Protein AF-X1F951-F1 (afdb_monomer_lite)

Radius of gyration: 22.65 Å; chains: 1; bounding box: 65×33×50 Å

Secondary structure (DSSP, 8-state):
---PPPPPP---HHHHHHHHHHHHHHHHHHHHHHHHHHHHHHHHHTT--HHHH-S-TTSHHHHHHHHHHHTT---HHHHHHT--TT--S-HHHHHT-

pLDDT: mean 79.54, std 11.77, range [48.03, 97.25]

Sequence (97 aa):
ALGLLTSSFLPDETTEILRTYCRQRSNWIDLSANASRKMQKYLKFLNFRLDVVVKDICGLTGLKIIEDICKGNLDPESLAEHRHYNCKKPKEEIAKA

Organism: NCBI:txid412755

Structure (mmCIF, N/CA/C/O backbone):
data_AF-X1F951-F1
#
_entry.id   AF-X1F951-F1
#
loop_
_atom_site.group_PDB
_atom_site.id
_atom_site.type_symbol
_atom_site.label_atom_id
_atom_site.label_alt_id
_atom_site.label_comp_id
_atom_site.label_asym_id
_atom_site.label_entity_id
_atom_site.label_seq_id
_atom_site.pdbx_PDB_ins_code
_atom_site.Cartn_x
_atom_site.Cartn_y
_atom_site.Cartn_z
_atom_site.occupancy
_atom_site.B_iso_or_equiv
_atom_site.auth_seq_id
_atom_site.auth_comp_id
_atom_site.auth_asym_id
_atom_site.auth_atom_id
_atom_site.pdbx_PDB_model_num
ATOM 1 N N . ALA A 1 1 ? 45.151 16.603 -26.244 1.00 48.03 1 ALA A N 1
ATOM 2 C CA . ALA A 1 1 ? 44.118 15.551 -26.274 1.00 48.03 1 ALA A CA 1
ATOM 3 C C . ALA A 1 1 ? 42.820 16.196 -26.743 1.00 48.03 1 ALA A C 1
ATOM 5 O O . ALA A 1 1 ? 42.332 17.094 -26.070 1.00 48.03 1 ALA A O 1
ATOM 6 N N . LEU A 1 2 ? 42.353 15.854 -27.946 1.00 51.53 2 LEU A N 1
ATOM 7 C CA . LEU A 1 2 ? 41.109 16.378 -28.520 1.00 51.53 2 LEU A CA 1
ATOM 8 C C . LEU A 1 2 ? 39.946 15.869 -27.663 1.00 51.53 2 LEU A C 1
ATOM 10 O O . LEU A 1 2 ? 39.808 14.658 -27.518 1.00 51.53 2 LEU A O 1
ATOM 14 N N . GLY A 1 3 ? 39.175 16.780 -27.061 1.00 60.31 3 GLY A N 1
ATOM 15 C CA . GLY A 1 3 ? 38.050 16.509 -26.154 1.00 60.31 3 GLY A CA 1
ATOM 16 C C . GLY A 1 3 ? 36.854 15.840 -26.834 1.00 60.31 3 GLY A C 1
ATOM 17 O O . GLY A 1 3 ? 35.750 16.373 -26.822 1.00 60.31 3 GLY A O 1
ATOM 18 N N . LEU A 1 4 ? 37.082 14.692 -27.463 1.00 71.94 4 LEU A N 1
ATOM 19 C CA . LEU A 1 4 ? 36.053 13.858 -28.056 1.00 71.94 4 LEU A CA 1
ATOM 20 C C . LEU A 1 4 ? 35.378 13.065 -26.935 1.00 71.94 4 LEU A C 1
ATOM 22 O O . LEU A 1 4 ? 36.049 12.389 -26.154 1.00 71.94 4 LEU A O 1
ATOM 26 N N . LEU A 1 5 ? 34.052 13.193 -26.850 1.00 71.44 5 LEU A N 1
ATOM 27 C CA . LEU A 1 5 ? 33.209 12.427 -25.935 1.00 71.44 5 LEU A CA 1
ATOM 28 C C . LEU A 1 5 ? 33.530 10.935 -26.071 1.00 71.44 5 LEU A C 1
ATOM 30 O O . LEU A 1 5 ? 33.593 10.400 -27.180 1.00 71.44 5 LEU A O 1
ATOM 34 N N . THR A 1 6 ? 33.745 10.272 -24.937 1.00 71.25 6 THR A N 1
ATOM 35 C CA . THR A 1 6 ? 33.909 8.821 -24.868 1.00 71.25 6 THR A CA 1
ATOM 36 C C . THR A 1 6 ? 32.721 8.142 -25.541 1.00 71.25 6 THR A C 1
ATOM 38 O O . THR A 1 6 ? 31.573 8.530 -25.325 1.00 71.25 6 THR A O 1
ATOM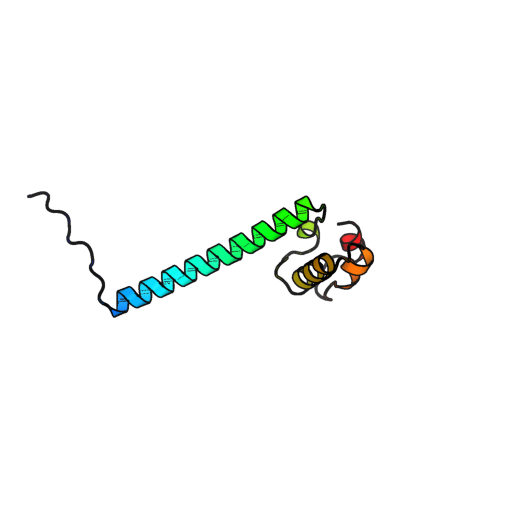 41 N N . SER A 1 7 ? 33.000 7.134 -26.372 1.00 68.69 7 SER A N 1
ATOM 42 C CA . SER A 1 7 ? 31.962 6.338 -27.031 1.00 68.69 7 SER A CA 1
ATOM 43 C C . SER A 1 7 ? 30.966 5.830 -25.984 1.00 68.69 7 SER A C 1
ATOM 45 O O . SER A 1 7 ? 31.351 5.164 -25.020 1.00 68.69 7 SER A O 1
ATOM 47 N N . SER A 1 8 ? 29.692 6.197 -26.133 1.00 73.31 8 SER A N 1
ATOM 48 C CA . SER A 1 8 ? 28.625 5.706 -25.268 1.00 73.31 8 SER A CA 1
ATOM 49 C C . SER A 1 8 ? 28.358 4.239 -25.577 1.00 73.31 8 SER A C 1
ATOM 51 O O . SER A 1 8 ? 28.238 3.872 -26.745 1.00 73.31 8 SER A O 1
ATOM 53 N N . PHE A 1 9 ? 28.225 3.417 -24.537 1.00 76.31 9 PHE A N 1
ATOM 54 C CA . PHE A 1 9 ? 27.885 2.005 -24.678 1.00 76.31 9 PHE A CA 1
ATOM 55 C C . PHE A 1 9 ? 26.569 1.841 -25.448 1.00 76.31 9 PHE A C 1
ATOM 57 O O . PHE A 1 9 ? 25.517 2.283 -24.978 1.00 76.31 9 PHE A O 1
ATOM 64 N N . LEU A 1 10 ? 26.644 1.210 -26.620 1.00 80.81 10 LEU A N 1
ATOM 65 C CA . LEU A 1 10 ? 25.486 0.808 -27.403 1.00 80.81 10 LEU A CA 1
ATOM 66 C C . LEU A 1 10 ? 25.216 -0.671 -27.092 1.00 80.81 10 LEU A C 1
ATOM 68 O O . LEU A 1 1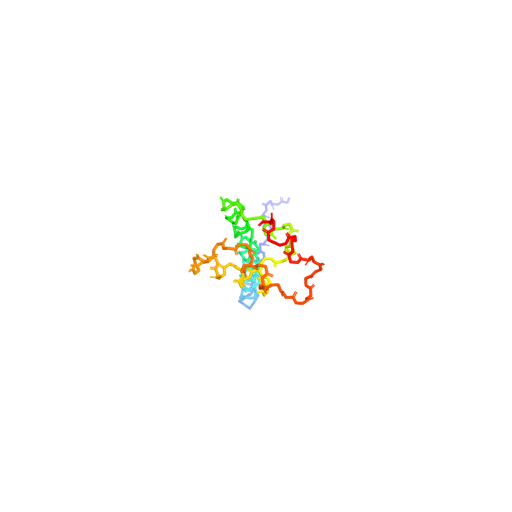0 ? 26.012 -1.517 -27.506 1.00 80.81 10 LEU A O 1
ATOM 72 N N . PRO A 1 11 ? 24.175 -0.992 -26.305 1.00 80.00 11 PRO A N 1
ATOM 73 C CA . PRO A 1 11 ? 23.838 -2.378 -26.016 1.00 80.00 11 PRO A CA 1
ATOM 74 C C . PRO A 1 11 ? 23.446 -3.108 -27.303 1.00 80.00 11 PRO A C 1
ATOM 76 O O . PRO A 1 11 ? 22.843 -2.520 -28.199 1.00 80.00 11 PRO A O 1
ATOM 79 N N . ASP A 1 12 ? 23.765 -4.396 -27.373 1.00 88.94 12 ASP A N 1
ATOM 80 C CA . ASP A 1 12 ? 23.189 -5.284 -28.376 1.00 88.94 12 ASP A CA 1
ATOM 81 C C . ASP A 1 12 ? 21.686 -5.491 -28.111 1.00 88.94 12 ASP A C 1
ATOM 83 O O . ASP A 1 12 ? 21.191 -5.238 -27.006 1.00 88.94 12 ASP A O 1
ATOM 87 N N . GLU A 1 13 ? 20.960 -5.979 -29.118 1.00 90.06 13 GLU A N 1
ATOM 88 C CA . GLU A 1 13 ? 19.503 -6.156 -29.065 1.00 90.06 13 GLU A CA 1
ATOM 89 C C . GLU A 1 13 ? 19.057 -6.976 -27.843 1.00 90.06 13 GLU A C 1
ATOM 91 O O . GLU A 1 13 ? 18.090 -6.622 -27.164 1.00 90.06 13 GLU A O 1
ATOM 96 N N . THR A 1 14 ? 19.799 -8.030 -27.486 1.00 90.69 14 THR A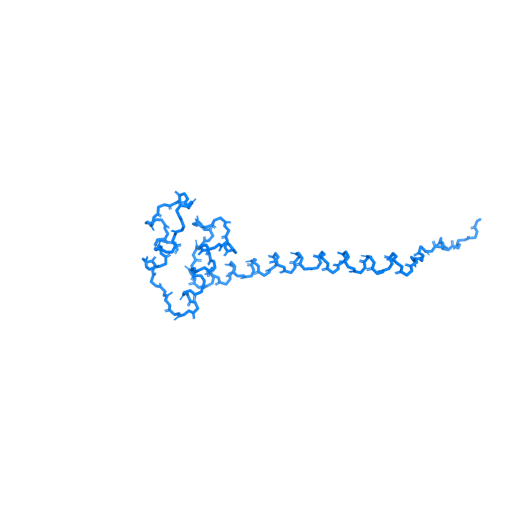 N 1
ATOM 97 C CA . THR A 1 14 ? 19.434 -8.885 -26.350 1.00 90.69 14 THR A CA 1
ATOM 98 C C . THR A 1 14 ? 19.606 -8.159 -25.015 1.00 90.69 14 THR A C 1
ATOM 100 O O . THR A 1 14 ? 18.728 -8.229 -24.146 1.00 90.69 14 THR A O 1
ATOM 103 N N . THR A 1 15 ? 20.683 -7.381 -24.870 1.00 89.06 15 THR A N 1
ATOM 104 C CA . THR A 1 15 ? 20.925 -6.548 -23.686 1.00 89.06 15 THR A CA 1
ATOM 105 C C . THR A 1 15 ? 19.905 -5.417 -23.576 1.00 89.06 15 THR A C 1
ATOM 107 O O . THR A 1 15 ? 19.468 -5.086 -22.469 1.00 89.06 15 THR A O 1
ATOM 110 N N . GLU A 1 16 ? 19.474 -4.827 -24.692 1.00 90.94 16 GLU A N 1
ATOM 111 C CA . GLU A 1 16 ? 18.434 -3.798 -24.687 1.00 90.94 16 GLU A CA 1
ATOM 112 C C . GLU A 1 16 ? 17.076 -4.345 -24.225 1.00 90.94 16 GLU A C 1
ATOM 114 O O . GLU A 1 16 ? 16.422 -3.737 -23.364 1.00 90.94 16 GLU A O 1
ATOM 119 N N . ILE A 1 17 ? 16.684 -5.517 -24.728 1.00 93.50 17 ILE A N 1
ATOM 120 C CA . ILE A 1 17 ? 15.459 -6.210 -24.318 1.00 93.50 17 ILE A CA 1
ATOM 121 C C . ILE A 1 17 ? 15.510 -6.530 -22.818 1.00 93.50 17 ILE A C 1
ATOM 123 O O . ILE A 1 17 ? 14.587 -6.185 -22.072 1.00 93.50 17 ILE A O 1
ATOM 127 N N . LEU A 1 18 ? 16.614 -7.115 -22.338 1.00 94.75 18 LEU A N 1
ATOM 128 C CA . LEU A 1 18 ? 16.786 -7.441 -20.921 1.00 94.75 18 LEU A CA 1
ATOM 129 C C . LEU A 1 18 ? 16.713 -6.190 -20.034 1.00 94.75 18 LEU A C 1
ATOM 131 O O . LEU A 1 18 ? 16.015 -6.177 -19.018 1.00 94.75 18 LEU A O 1
ATOM 135 N N . ARG A 1 19 ? 17.387 -5.107 -20.431 1.00 92.62 19 ARG A N 1
ATOM 136 C CA . ARG A 1 19 ? 17.362 -3.826 -19.713 1.00 92.62 19 ARG A CA 1
ATOM 137 C C . ARG A 1 19 ? 15.949 -3.252 -19.629 1.00 92.62 19 ARG A C 1
ATOM 139 O O . ARG A 1 19 ? 15.585 -2.689 -18.593 1.00 92.62 19 ARG A O 1
ATOM 146 N N . THR A 1 20 ? 15.158 -3.406 -20.688 1.00 94.06 20 THR A N 1
ATOM 147 C CA . THR A 1 20 ? 13.757 -2.973 -20.722 1.00 94.06 20 THR A CA 1
ATOM 148 C C . THR A 1 20 ? 12.918 -3.753 -19.715 1.00 94.06 20 THR A C 1
ATOM 150 O O . THR A 1 20 ? 12.242 -3.133 -18.892 1.00 94.06 20 THR A O 1
ATOM 153 N N . TYR A 1 21 ? 13.036 -5.084 -19.678 1.00 96.31 21 TYR A N 1
ATOM 154 C CA . TYR A 1 21 ? 12.336 -5.908 -18.686 1.00 96.31 21 TYR A CA 1
ATOM 155 C C . TYR A 1 21 ? 12.758 -5.598 -17.248 1.00 96.31 21 TYR A C 1
ATOM 157 O O . TYR A 1 21 ? 11.906 -5.474 -16.366 1.00 96.31 21 TYR A O 1
ATOM 165 N N . CYS A 1 22 ? 14.056 -5.409 -16.999 1.00 96.19 22 CYS A N 1
ATOM 166 C CA . CYS A 1 22 ? 14.558 -5.031 -15.679 1.00 96.19 22 CYS A CA 1
ATOM 167 C C . CYS A 1 22 ? 13.990 -3.679 -15.222 1.00 96.19 22 CYS A C 1
ATOM 169 O O . CYS A 1 22 ? 13.511 -3.565 -14.095 1.00 96.19 22 CYS A O 1
ATOM 171 N N . ARG A 1 23 ? 13.972 -2.668 -16.103 1.00 95.81 23 ARG A N 1
ATOM 172 C CA . ARG A 1 23 ? 13.352 -1.366 -15.806 1.00 95.81 23 ARG A CA 1
ATOM 173 C C . ARG A 1 23 ? 11.859 -1.488 -15.548 1.00 95.81 23 ARG A C 1
ATOM 175 O O . ARG A 1 23 ? 11.360 -0.907 -14.589 1.00 95.81 23 ARG A O 1
ATOM 182 N N . GLN A 1 24 ? 11.155 -2.247 -16.382 1.00 96.94 24 GLN A N 1
ATOM 183 C CA . GLN A 1 24 ? 9.727 -2.468 -16.217 1.00 96.94 24 GLN A CA 1
ATOM 184 C C . GLN A 1 24 ? 9.440 -3.115 -14.857 1.00 96.94 24 GLN A C 1
ATOM 186 O O . GLN A 1 24 ? 8.575 -2.636 -14.129 1.00 96.94 24 GLN A O 1
ATOM 191 N N . ARG A 1 25 ? 10.198 -4.148 -14.472 1.00 96.62 25 ARG A N 1
ATOM 192 C CA . ARG A 1 25 ? 10.077 -4.793 -13.160 1.00 96.62 25 ARG A CA 1
ATOM 193 C C . ARG A 1 25 ? 10.267 -3.803 -12.012 1.00 96.62 25 ARG A C 1
ATOM 195 O O . ARG A 1 25 ? 9.445 -3.798 -11.100 1.00 96.62 25 ARG A O 1
ATOM 202 N N . SER A 1 26 ? 11.306 -2.969 -12.055 1.00 97.25 26 SER A N 1
ATOM 203 C CA . SER A 1 26 ? 11.523 -1.944 -11.026 1.00 97.25 26 SER A CA 1
ATOM 204 C C . SER A 1 26 ? 10.347 -0.969 -10.945 1.00 97.25 26 SER A C 1
ATOM 206 O O . SER A 1 26 ? 9.836 -0.725 -9.856 1.00 97.25 26 SER A O 1
ATOM 208 N N . ASN A 1 27 ? 9.832 -0.512 -12.092 1.00 97.19 27 ASN A N 1
ATOM 209 C CA . ASN A 1 27 ? 8.651 0.351 -12.132 1.00 97.19 27 ASN A CA 1
ATOM 210 C C . ASN A 1 27 ? 7.426 -0.314 -11.485 1.00 97.19 27 ASN A C 1
ATOM 212 O O . ASN A 1 27 ? 6.703 0.342 -10.742 1.00 97.19 27 ASN A O 1
ATOM 216 N N . TRP A 1 28 ? 7.188 -1.608 -11.726 1.00 97.06 28 TRP A N 1
ATOM 217 C CA . TRP A 1 28 ? 6.082 -2.334 -11.090 1.00 97.06 28 TRP A CA 1
ATOM 218 C C . TRP A 1 28 ? 6.227 -2.415 -9.569 1.00 97.06 28 TRP A C 1
ATOM 220 O O . TRP A 1 28 ? 5.235 -2.238 -8.865 1.00 97.06 28 TRP A O 1
ATOM 230 N N . ILE A 1 29 ? 7.445 -2.632 -9.063 1.00 95.88 29 ILE A N 1
ATOM 231 C CA . ILE A 1 29 ? 7.730 -2.662 -7.619 1.00 95.88 29 ILE A CA 1
ATOM 232 C C . ILE A 1 29 ? 7.463 -1.286 -6.988 1.00 95.88 29 ILE A C 1
ATOM 234 O O . ILE A 1 29 ? 6.826 -1.182 -5.935 1.00 95.88 29 ILE A O 1
ATOM 238 N N . ASP A 1 30 ? 7.892 -0.212 -7.649 1.00 96.19 30 ASP A N 1
ATOM 239 C CA . ASP A 1 30 ? 7.655 1.150 -7.167 1.00 96.19 30 ASP A CA 1
ATOM 240 C C . ASP A 1 30 ? 6.171 1.522 -7.218 1.00 96.19 30 ASP A C 1
ATOM 242 O O . ASP A 1 30 ? 5.644 2.159 -6.297 1.00 96.19 30 ASP A O 1
ATOM 246 N N . LEU A 1 31 ? 5.468 1.110 -8.275 1.00 96.12 31 LEU A N 1
ATOM 247 C CA . LEU A 1 31 ? 4.030 1.312 -8.419 1.00 96.12 31 LEU A CA 1
ATOM 248 C C . LEU A 1 31 ? 3.249 0.560 -7.343 1.00 96.12 31 LEU A C 1
ATOM 250 O O . LEU A 1 31 ? 2.371 1.163 -6.723 1.00 96.12 31 LEU A O 1
ATOM 254 N N . SER A 1 32 ? 3.587 -0.703 -7.062 1.00 93.44 32 SER A N 1
ATOM 255 C CA . SER A 1 32 ? 2.915 -1.477 -6.015 1.00 93.44 32 SER A CA 1
ATOM 256 C C . SER A 1 32 ? 3.119 -0.836 -4.644 1.00 93.44 32 SER A C 1
ATOM 258 O O . SER A 1 32 ? 2.153 -0.614 -3.918 1.00 93.44 32 SER A O 1
ATOM 260 N N . ALA A 1 33 ? 4.350 -0.427 -4.317 1.00 92.19 33 ALA A N 1
ATOM 261 C CA . ALA A 1 33 ? 4.639 0.237 -3.049 1.00 92.19 33 ALA A CA 1
ATOM 262 C C . ALA A 1 33 ? 3.912 1.591 -2.919 1.00 92.19 33 ALA A C 1
ATOM 264 O O . ALA A 1 33 ? 3.409 1.941 -1.847 1.00 92.19 33 AL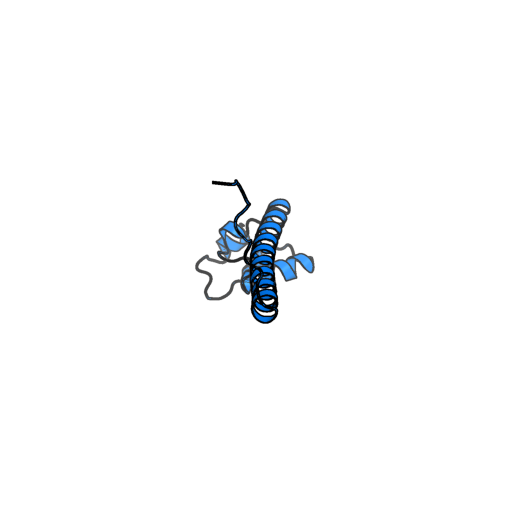A A O 1
ATOM 265 N N . ASN A 1 34 ? 3.824 2.362 -4.009 1.00 94.69 34 ASN A N 1
ATOM 266 C CA . ASN A 1 34 ? 3.054 3.606 -4.048 1.00 94.69 34 ASN A CA 1
ATOM 267 C C . ASN A 1 34 ? 1.552 3.369 -3.859 1.00 94.69 34 ASN A C 1
ATOM 269 O O . ASN A 1 34 ? 0.909 4.134 -3.138 1.00 94.69 34 ASN A O 1
ATOM 273 N N . ALA A 1 35 ? 0.991 2.333 -4.485 1.00 92.25 35 ALA A N 1
ATOM 274 C CA . ALA A 1 35 ? -0.416 1.980 -4.340 1.00 92.25 35 ALA A CA 1
ATOM 275 C C . ALA A 1 35 ? -0.748 1.619 -2.884 1.00 92.25 35 ALA A C 1
ATOM 277 O O . ALA A 1 35 ? -1.691 2.180 -2.325 1.00 92.25 35 ALA A O 1
ATOM 278 N N . SER A 1 36 ? 0.082 0.798 -2.229 1.00 89.81 36 SER A N 1
ATOM 279 C CA . SER A 1 36 ? -0.071 0.465 -0.806 1.00 89.81 36 SER A CA 1
ATOM 280 C C . SER A 1 36 ? -0.081 1.713 0.080 1.00 89.81 36 SER A C 1
ATOM 282 O O . SER A 1 36 ? -0.989 1.888 0.890 1.00 89.81 36 SER A O 1
ATOM 284 N N . ARG A 1 37 ? 0.864 2.643 -0.122 1.00 89.81 37 ARG A N 1
ATOM 285 C CA . ARG A 1 37 ? 0.909 3.909 0.636 1.00 89.81 37 ARG A CA 1
ATOM 286 C C . ARG A 1 37 ? -0.318 4.790 0.404 1.00 89.81 37 ARG A C 1
ATOM 288 O O . ARG A 1 37 ? -0.807 5.422 1.340 1.00 89.81 37 ARG A O 1
ATOM 295 N N . LYS A 1 38 ? -0.815 4.860 -0.834 1.00 90.94 38 LYS A N 1
ATOM 296 C CA . LYS A 1 38 ? -2.033 5.619 -1.156 1.00 90.94 38 LYS A CA 1
ATOM 297 C C . LYS A 1 38 ? -3.248 5.028 -0.445 1.00 90.94 38 LYS A C 1
ATOM 299 O O . LYS A 1 38 ? -3.994 5.788 0.160 1.00 90.94 38 LYS A O 1
ATOM 304 N N . MET A 1 39 ? -3.404 3.702 -0.449 1.00 87.56 39 MET A N 1
ATOM 305 C CA . MET A 1 39 ? -4.492 3.027 0.271 1.00 87.56 39 MET A CA 1
ATOM 306 C C . MET A 1 39 ? -4.470 3.358 1.767 1.00 87.56 39 MET A C 1
ATOM 308 O O . MET A 1 39 ? -5.477 3.809 2.302 1.00 87.56 39 MET A O 1
ATOM 312 N N . GLN A 1 40 ? -3.305 3.261 2.416 1.00 86.44 40 GLN A N 1
ATOM 313 C CA . GLN A 1 40 ? -3.137 3.658 3.822 1.00 86.44 40 GLN A CA 1
ATOM 314 C C . GLN A 1 40 ? -3.554 5.110 4.074 1.00 86.44 40 GLN A C 1
ATOM 316 O O . GLN A 1 40 ? -4.258 5.417 5.033 1.00 86.44 40 GLN A O 1
ATOM 321 N N . LYS A 1 41 ? -3.144 6.025 3.189 1.00 89.25 41 LYS A N 1
ATOM 322 C CA . LYS A 1 41 ? -3.509 7.441 3.290 1.00 89.25 41 LYS A CA 1
ATOM 323 C C . LYS A 1 41 ? -5.024 7.651 3.201 1.00 89.25 41 LYS A C 1
ATOM 325 O O . LYS A 1 41 ? -5.559 8.439 3.973 1.00 89.25 41 LYS A O 1
ATOM 330 N N . TYR A 1 42 ? -5.704 6.967 2.284 1.00 88.69 42 TYR A N 1
ATOM 331 C CA . TYR A 1 42 ? -7.156 7.086 2.144 1.00 88.69 42 TYR A CA 1
ATOM 332 C C . TYR A 1 42 ? -7.905 6.506 3.345 1.00 88.69 42 TYR A C 1
ATOM 334 O O . TYR A 1 42 ? -8.842 7.140 3.819 1.00 88.69 42 TYR A O 1
ATOM 342 N N . LEU A 1 43 ? -7.446 5.380 3.898 1.00 83.69 43 LEU A N 1
ATOM 343 C CA . LEU A 1 43 ? -8.019 4.816 5.125 1.00 83.69 43 LEU A CA 1
ATOM 344 C C . LEU A 1 43 ? -7.927 5.804 6.298 1.00 83.69 43 LEU A C 1
ATOM 346 O O . LEU A 1 43 ? -8.922 6.034 6.981 1.00 83.69 43 LEU A O 1
ATOM 350 N N . LYS A 1 44 ? -6.790 6.500 6.449 1.00 84.56 44 LYS A N 1
ATOM 351 C CA . LYS A 1 44 ? -6.643 7.577 7.447 1.00 84.56 44 LYS A CA 1
ATOM 352 C C . LYS A 1 44 ? -7.618 8.732 7.230 1.00 84.56 44 LYS A C 1
ATOM 354 O O . LYS A 1 44 ? -8.117 9.284 8.203 1.00 84.56 44 LYS A O 1
ATOM 359 N N . PHE A 1 45 ? -7.874 9.118 5.980 1.00 85.94 45 PHE A N 1
ATOM 360 C CA . PHE A 1 45 ? -8.845 10.174 5.669 1.00 85.94 45 PHE A CA 1
ATOM 361 C C . PHE A 1 45 ? -10.287 9.767 5.973 1.00 85.94 45 PHE A C 1
ATOM 363 O O . PHE A 1 45 ? -11.092 10.626 6.316 1.00 85.94 45 PHE A O 1
ATOM 370 N N . LEU A 1 46 ? -10.592 8.473 5.911 1.00 82.56 46 LEU A N 1
ATOM 371 C CA . LEU A 1 46 ? -11.876 7.908 6.325 1.00 82.56 46 LEU A CA 1
ATOM 372 C C . LEU A 1 46 ? -11.965 7.660 7.844 1.00 82.56 46 LEU A C 1
ATOM 374 O O . LEU A 1 46 ? -12.950 7.099 8.304 1.00 82.56 46 LEU A O 1
ATOM 378 N N . ASN A 1 47 ? -10.972 8.109 8.622 1.00 81.25 47 ASN A N 1
ATOM 379 C CA . ASN A 1 47 ? -10.834 7.897 10.068 1.00 81.25 47 ASN A CA 1
ATOM 380 C C . ASN A 1 47 ? -10.613 6.440 10.515 1.00 81.25 47 ASN A C 1
ATOM 382 O O . ASN A 1 47 ? -10.739 6.157 11.700 1.00 81.25 47 ASN A O 1
ATOM 386 N N . PHE A 1 48 ? -10.186 5.544 9.621 1.00 78.69 48 PHE A N 1
ATOM 387 C CA . PHE A 1 48 ? -9.780 4.183 9.988 1.00 78.69 48 PHE A CA 1
ATOM 388 C C . PHE A 1 48 ? -8.270 4.116 10.236 1.00 78.69 48 PHE A C 1
ATOM 390 O O . PHE A 1 48 ? -7.468 4.318 9.317 1.00 78.69 48 PHE A O 1
ATOM 397 N N . ARG A 1 49 ? -7.843 3.793 11.462 1.00 78.19 49 ARG A N 1
ATOM 398 C CA . ARG A 1 49 ? -6.424 3.633 11.835 1.00 78.19 49 ARG A CA 1
ATOM 399 C C . ARG A 1 49 ? -5.977 2.174 11.801 1.00 78.19 49 ARG A C 1
ATOM 401 O O . ARG A 1 49 ? -5.303 1.677 12.706 1.00 78.19 49 ARG A O 1
ATOM 408 N N . LEU A 1 50 ? -6.230 1.525 10.666 1.00 75.12 50 LEU A N 1
ATOM 409 C CA . LEU A 1 50 ? -5.766 0.166 10.362 1.00 75.12 50 LEU A CA 1
ATOM 410 C C . LEU A 1 50 ? -4.244 -0.009 10.486 1.00 75.12 50 LEU A C 1
ATOM 412 O O . LEU A 1 50 ? -3.788 -1.097 10.830 1.00 75.12 50 LEU A O 1
ATOM 416 N N . ASP A 1 51 ? -3.457 1.053 10.291 1.00 71.25 51 ASP A N 1
ATOM 417 C CA . ASP A 1 51 ? -1.992 1.008 10.416 1.00 71.25 51 ASP A CA 1
ATOM 418 C C . ASP A 1 51 ? -1.510 0.684 11.841 1.00 71.25 51 ASP A C 1
ATOM 420 O O . ASP A 1 51 ? -0.404 0.182 12.030 1.00 71.25 51 ASP A O 1
ATOM 424 N N . VAL A 1 52 ? -2.319 0.992 12.862 1.00 75.25 52 VAL A N 1
ATOM 425 C CA . VAL A 1 52 ? -1.979 0.722 14.269 1.00 75.25 52 VAL A CA 1
ATOM 426 C C . VAL A 1 52 ? -2.180 -0.755 14.598 1.00 75.25 52 VAL A C 1
ATOM 428 O O . VAL A 1 52 ? -1.521 -1.298 15.490 1.00 75.25 52 VAL A O 1
ATOM 431 N N . VAL A 1 53 ? -3.097 -1.414 13.897 1.00 70.81 53 VAL A N 1
ATOM 432 C CA . VAL A 1 53 ? -3.566 -2.759 14.232 1.00 70.81 53 VAL A CA 1
ATOM 433 C C . VAL A 1 53 ? -2.971 -3.818 13.313 1.00 70.81 53 VAL A C 1
ATOM 435 O O . VAL A 1 53 ? -2.623 -4.913 13.762 1.00 70.81 53 VAL A O 1
ATOM 438 N N . VAL A 1 54 ? -2.817 -3.497 12.031 1.00 73.88 54 VAL A N 1
ATOM 439 C CA . VAL A 1 54 ? -2.390 -4.435 10.998 1.00 73.88 54 VAL A CA 1
ATOM 440 C C . VAL A 1 54 ? -1.019 -4.024 10.472 1.00 73.88 54 VAL A C 1
ATOM 442 O O . VAL A 1 54 ? -0.826 -2.921 9.974 1.00 73.88 54 VAL A O 1
ATOM 445 N N . LYS A 1 55 ? -0.051 -4.946 10.558 1.00 74.12 55 LYS A N 1
ATOM 446 C CA . LYS A 1 55 ? 1.320 -4.716 10.074 1.00 74.12 55 LYS A CA 1
ATOM 447 C C . LYS A 1 55 ? 1.390 -4.580 8.547 1.00 74.12 55 LYS A C 1
ATOM 449 O O . LYS A 1 55 ? 2.221 -3.830 8.047 1.00 74.12 55 LYS A O 1
ATOM 454 N N . ASP A 1 56 ? 0.554 -5.324 7.824 1.00 77.94 56 ASP A N 1
ATOM 455 C CA . ASP A 1 56 ? 0.488 -5.312 6.362 1.00 77.94 56 ASP A CA 1
ATOM 456 C C . ASP A 1 56 ? -0.961 -5.186 5.874 1.00 77.94 56 ASP A C 1
ATOM 458 O O . ASP A 1 56 ? -1.775 -6.095 6.039 1.00 77.94 56 ASP A O 1
ATOM 462 N N . ILE A 1 57 ? -1.265 -4.046 5.258 1.00 77.31 57 ILE A N 1
ATOM 463 C CA . ILE A 1 57 ? -2.603 -3.696 4.767 1.00 77.31 57 ILE A CA 1
ATOM 464 C C . ILE A 1 57 ? -2.917 -4.379 3.431 1.00 77.31 57 ILE A C 1
ATOM 466 O O . ILE A 1 57 ? -4.082 -4.602 3.122 1.00 77.31 57 ILE A O 1
ATOM 470 N N . CYS A 1 58 ? -1.893 -4.775 2.670 1.00 79.56 58 CYS A N 1
ATOM 471 C CA . CYS A 1 58 ? -2.063 -5.593 1.465 1.00 79.56 58 CYS A CA 1
ATOM 472 C C . CYS A 1 58 ? -2.103 -7.098 1.784 1.00 79.56 58 CYS A C 1
ATOM 474 O O . CYS A 1 58 ? -2.235 -7.916 0.876 1.00 79.56 58 CYS A O 1
ATOM 476 N N . GLY A 1 59 ? -1.990 -7.471 3.061 1.00 80.75 59 GLY A N 1
ATOM 477 C CA . GLY A 1 59 ? -2.155 -8.843 3.514 1.00 80.75 59 GLY A CA 1
ATOM 478 C C . GLY A 1 59 ? -3.615 -9.297 3.481 1.00 80.75 59 GLY A C 1
ATOM 479 O O . GLY A 1 59 ? -4.544 -8.506 3.334 1.00 80.75 59 GLY A O 1
ATOM 480 N N . LEU A 1 60 ? -3.820 -10.596 3.693 1.00 79.50 60 LEU A N 1
ATOM 481 C CA . LEU A 1 60 ? -5.126 -11.259 3.594 1.00 79.50 60 LEU A CA 1
ATOM 482 C C . LEU A 1 60 ? -6.192 -10.613 4.501 1.00 79.50 60 LEU A C 1
ATOM 484 O O . LEU A 1 60 ? -7.308 -10.356 4.062 1.00 79.50 60 LEU A O 1
ATOM 488 N N . THR A 1 61 ? -5.823 -10.281 5.742 1.00 80.12 61 THR A N 1
ATOM 489 C CA . THR A 1 61 ? -6.698 -9.579 6.696 1.00 80.12 61 THR A CA 1
ATOM 490 C C . THR A 1 61 ? -7.041 -8.161 6.231 1.00 80.12 61 THR A C 1
ATOM 492 O O . THR A 1 61 ? -8.198 -7.761 6.289 1.00 80.12 61 THR A O 1
ATOM 495 N N . GLY A 1 62 ? -6.042 -7.397 5.774 1.00 79.31 62 GLY A N 1
ATOM 496 C CA . GLY A 1 62 ? -6.219 -5.997 5.382 1.00 79.31 62 GLY A CA 1
ATOM 497 C C . GLY A 1 62 ? -7.073 -5.854 4.126 1.00 79.31 62 GLY A C 1
ATOM 498 O O . GLY A 1 62 ? -7.990 -5.040 4.104 1.00 79.31 62 GLY A O 1
ATOM 499 N N . LEU A 1 63 ? -6.843 -6.708 3.125 1.00 85.06 63 LEU A N 1
ATOM 500 C CA . LEU A 1 63 ? -7.652 -6.740 1.908 1.00 85.06 63 LEU A CA 1
ATOM 501 C C . LEU A 1 63 ? -9.107 -7.103 2.195 1.00 85.06 63 LEU A C 1
ATOM 503 O O . LEU A 1 63 ? -9.993 -6.468 1.638 1.00 85.06 63 LEU A O 1
ATOM 507 N N . LYS A 1 64 ? -9.358 -8.065 3.090 1.00 83.19 64 LYS A N 1
ATOM 508 C CA . LYS A 1 64 ? -10.724 -8.467 3.451 1.00 83.19 64 LYS A CA 1
ATOM 509 C C . LYS A 1 64 ? -11.491 -7.331 4.132 1.00 83.19 64 LYS A C 1
ATOM 511 O O . LYS A 1 64 ? -12.608 -7.028 3.739 1.00 83.19 64 LYS A O 1
ATOM 516 N N . ILE A 1 65 ? -10.836 -6.632 5.061 1.00 81.62 65 ILE A N 1
ATOM 517 C CA . ILE A 1 65 ? -11.393 -5.433 5.705 1.00 81.62 65 ILE A CA 1
ATOM 518 C C . ILE A 1 65 ? -11.691 -4.338 4.672 1.00 81.62 65 ILE A C 1
ATOM 520 O O . ILE A 1 65 ? -12.777 -3.770 4.680 1.00 81.62 65 ILE A O 1
ATOM 524 N N . ILE A 1 66 ? -10.757 -4.052 3.760 1.00 82.56 66 ILE A N 1
ATOM 525 C CA . ILE A 1 66 ? -10.970 -3.049 2.704 1.00 82.56 66 ILE A CA 1
ATOM 526 C C . ILE A 1 66 ? -12.135 -3.453 1.792 1.00 82.56 66 ILE A C 1
ATOM 528 O O . ILE A 1 66 ? -12.937 -2.601 1.416 1.00 82.56 66 ILE A O 1
ATOM 532 N N . GLU A 1 67 ? -12.250 -4.735 1.448 1.00 85.81 67 GLU A N 1
ATOM 533 C CA . GLU A 1 67 ? -13.334 -5.251 0.614 1.00 85.81 67 GLU A CA 1
ATOM 534 C C . GLU A 1 67 ? -14.703 -5.058 1.281 1.00 85.81 67 GLU A C 1
ATOM 536 O O . GLU A 1 67 ? -15.649 -4.628 0.622 1.00 85.81 67 GLU A O 1
ATOM 541 N N . ASP A 1 68 ? -14.806 -5.304 2.586 1.00 84.38 68 ASP A N 1
ATOM 542 C CA . ASP A 1 68 ? -16.057 -5.126 3.326 1.00 84.38 68 ASP A CA 1
ATOM 543 C C . ASP A 1 68 ? -16.402 -3.646 3.554 1.00 84.38 68 ASP A C 1
ATOM 545 O O . ASP A 1 68 ? -17.570 -3.267 3.418 1.00 84.38 68 ASP A O 1
ATOM 549 N N . ILE A 1 69 ? -15.398 -2.779 3.740 1.00 82.69 69 ILE A N 1
ATOM 550 C CA . ILE A 1 69 ? -15.583 -1.316 3.706 1.00 82.69 69 ILE A CA 1
ATOM 551 C C . ILE A 1 69 ? -16.130 -0.885 2.337 1.00 82.69 69 ILE A C 1
ATOM 553 O O . ILE A 1 69 ? -17.072 -0.096 2.264 1.00 82.69 69 ILE A O 1
ATOM 557 N N . CYS A 1 70 ? -15.598 -1.432 1.238 1.00 84.25 70 CYS A N 1
ATOM 558 C CA . CYS A 1 70 ? -16.104 -1.159 -0.109 1.00 84.25 70 CYS A CA 1
ATOM 559 C C . CYS A 1 70 ? -17.535 -1.677 -0.335 1.00 84.25 70 CYS A C 1
ATOM 561 O O . CYS A 1 70 ? -18.266 -1.084 -1.127 1.00 84.25 70 CYS A O 1
ATOM 563 N N . LYS A 1 71 ? -17.956 -2.739 0.362 1.00 85.88 71 LYS A N 1
ATOM 564 C CA . LYS A 1 71 ? -19.343 -3.243 0.350 1.00 85.88 71 LYS A CA 1
ATOM 565 C C . LYS A 1 71 ? -20.300 -2.415 1.217 1.00 85.88 71 LYS A C 1
ATOM 567 O O . LYS A 1 71 ? -21.502 -2.664 1.185 1.00 85.88 71 LYS A O 1
ATOM 572 N N . GLY A 1 72 ? -19.793 -1.424 1.953 1.00 81.94 72 GLY A N 1
ATOM 573 C CA . GLY A 1 72 ? -20.585 -0.517 2.784 1.00 81.94 72 GLY A CA 1
ATOM 574 C C . GLY A 1 72 ? -20.694 -0.931 4.251 1.00 81.94 72 GLY A C 1
ATOM 575 O O . GLY A 1 72 ? -21.472 -0.326 4.985 1.00 81.94 72 GLY A O 1
ATOM 576 N N . ASN A 1 73 ? -19.927 -1.932 4.695 1.00 77.62 73 ASN A N 1
ATOM 577 C CA . ASN A 1 73 ? -19.867 -2.295 6.103 1.00 77.62 73 ASN A CA 1
ATOM 578 C C . ASN A 1 73 ? -18.793 -1.463 6.818 1.00 77.62 73 ASN A C 1
ATOM 580 O O . ASN A 1 73 ? -17.601 -1.584 6.542 1.00 77.62 73 ASN A O 1
ATOM 584 N N . LEU A 1 74 ? -19.237 -0.594 7.724 1.00 71.19 74 LEU A N 1
ATOM 585 C CA . LEU A 1 74 ? -18.390 0.315 8.503 1.00 71.19 74 LEU A CA 1
ATOM 586 C C . LEU A 1 74 ? -18.395 -0.050 9.996 1.00 71.19 74 LEU A C 1
ATOM 588 O O . LEU A 1 74 ? -17.867 0.710 10.805 1.00 71.19 74 LEU A O 1
ATOM 592 N N . ASP A 1 75 ? -19.016 -1.175 10.367 1.00 74.94 75 ASP A N 1
ATOM 593 C CA . ASP A 1 75 ? -19.138 -1.581 11.761 1.00 74.94 75 ASP A CA 1
ATOM 594 C C . ASP A 1 75 ? -17.806 -2.154 12.291 1.00 74.94 75 ASP A C 1
ATOM 596 O O . ASP A 1 75 ? -17.301 -3.147 11.755 1.00 74.94 75 ASP A O 1
ATOM 600 N N . PRO A 1 76 ? -17.209 -1.551 13.336 1.00 69.06 76 PRO A N 1
ATOM 601 C CA . PRO A 1 76 ? -15.898 -1.952 13.843 1.00 69.06 76 PRO A CA 1
ATOM 602 C C . PRO A 1 76 ? -15.867 -3.371 14.425 1.00 69.06 76 PRO A C 1
ATOM 604 O O . PRO A 1 76 ? -14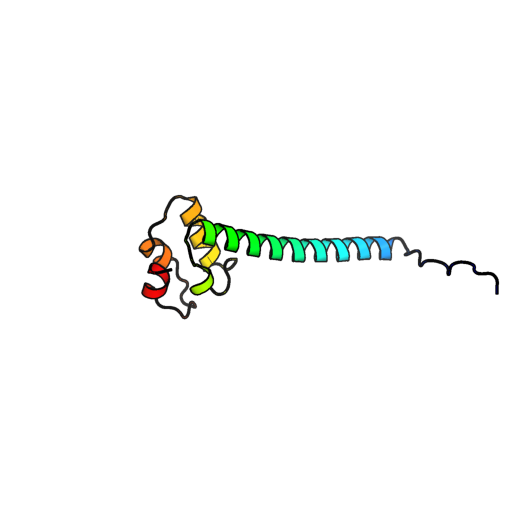.830 -4.034 14.344 1.00 69.06 76 PRO A O 1
ATOM 607 N N . GLU A 1 77 ? -16.981 -3.867 14.970 1.00 69.62 77 GLU A N 1
ATOM 608 C CA . GLU A 1 77 ? -17.078 -5.238 15.486 1.00 69.62 77 GLU A CA 1
ATOM 609 C C . GLU A 1 77 ? -17.064 -6.251 14.338 1.00 69.62 77 GLU A C 1
ATOM 611 O O . GLU A 1 77 ? -16.255 -7.183 14.342 1.00 69.62 77 GLU A O 1
ATOM 616 N N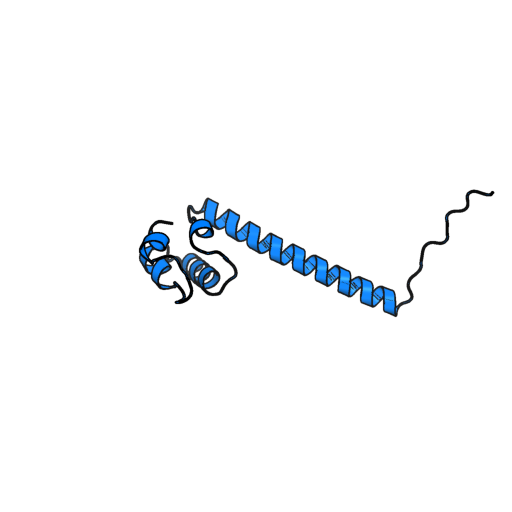 . SER A 1 78 ? -17.862 -6.012 13.291 1.00 70.75 78 SER A N 1
ATOM 617 C CA . SER A 1 78 ? -17.833 -6.836 12.079 1.00 70.75 78 SER A CA 1
ATOM 618 C C . SER A 1 78 ? -16.450 -6.844 11.417 1.00 70.75 78 SER A C 1
ATOM 620 O O . SER A 1 78 ? -15.986 -7.891 10.965 1.00 70.75 78 SER A O 1
ATOM 622 N N . LEU A 1 79 ? -15.754 -5.705 11.393 1.00 71.06 79 LEU A N 1
ATOM 623 C CA . LEU A 1 79 ? -14.395 -5.612 10.852 1.00 71.06 79 LEU A CA 1
ATOM 624 C C . LEU A 1 79 ? -13.367 -6.372 11.712 1.00 71.06 79 LEU A C 1
ATOM 626 O O . LEU A 1 79 ? -12.432 -6.977 11.177 1.00 71.06 79 LEU A O 1
ATOM 630 N N . ALA A 1 80 ? -13.555 -6.409 13.035 1.00 68.06 80 ALA A N 1
ATOM 631 C CA . ALA A 1 80 ? -12.699 -7.143 13.964 1.00 68.06 80 ALA A CA 1
ATOM 632 C C . ALA A 1 80 ? -12.840 -8.675 13.853 1.00 68.06 80 ALA A C 1
ATOM 634 O O . ALA A 1 80 ? -11.912 -9.411 14.216 1.00 68.06 80 ALA A O 1
ATOM 635 N N . GLU A 1 81 ? -13.955 -9.184 13.318 1.00 72.50 81 GLU A N 1
ATOM 636 C CA . GLU A 1 81 ? -14.150 -10.617 13.068 1.00 72.50 81 GLU A CA 1
ATOM 637 C C . GLU A 1 81 ? -13.303 -11.156 11.914 1.00 72.50 81 GLU A C 1
ATOM 639 O O . GLU A 1 81 ? -12.890 -12.317 11.948 1.00 72.50 81 GLU A O 1
ATOM 644 N N . HIS A 1 82 ? -12.934 -10.309 10.949 1.00 71.00 82 HIS A N 1
ATOM 645 C CA . HIS A 1 82 ? -12.056 -10.690 9.838 1.00 71.00 82 HIS A CA 1
ATOM 646 C C . HIS A 1 82 ? -10.597 -10.929 10.255 1.00 71.00 82 HIS A C 1
ATOM 648 O O . HIS A 1 82 ? -9.761 -11.291 9.420 1.00 71.00 82 HIS A O 1
ATOM 654 N N . ARG A 1 83 ? -10.278 -10.776 11.547 1.00 66.75 83 ARG A N 1
ATOM 655 C CA . ARG A 1 83 ? -8.960 -11.050 12.119 1.00 66.75 83 ARG A CA 1
ATOM 656 C C . ARG A 1 83 ? -8.514 -12.483 11.829 1.00 66.75 83 ARG A C 1
ATOM 658 O O . ARG A 1 83 ? -9.076 -13.458 12.323 1.00 66.75 83 ARG A O 1
ATOM 665 N N . HIS A 1 84 ? -7.393 -12.600 11.127 1.00 69.38 84 HIS A N 1
ATOM 666 C CA . HIS A 1 84 ? -6.694 -13.869 10.968 1.00 69.38 84 HIS A CA 1
ATOM 667 C C . HIS A 1 84 ? -6.089 -14.343 12.301 1.00 69.38 84 HIS A C 1
ATOM 669 O O . HIS A 1 84 ? -5.602 -13.532 13.093 1.00 69.38 84 HIS A O 1
ATOM 675 N N . TYR A 1 85 ? -6.029 -15.659 12.530 1.00 63.00 85 TYR A N 1
ATOM 676 C CA . TYR A 1 85 ? -5.541 -16.257 13.787 1.00 63.00 85 TYR A CA 1
ATOM 677 C C . TYR A 1 85 ? -4.114 -15.822 14.181 1.00 63.00 85 TYR A C 1
ATOM 679 O O . TYR A 1 85 ? -3.749 -15.861 15.352 1.00 63.00 85 TYR A O 1
ATOM 687 N N . ASN A 1 86 ? -3.312 -15.387 13.204 1.00 64.00 86 ASN A N 1
ATOM 688 C CA . ASN A 1 86 ? -1.916 -14.984 13.384 1.00 64.00 86 ASN A CA 1
ATOM 689 C C . ASN A 1 86 ? -1.741 -13.490 13.750 1.00 64.00 86 ASN A C 1
ATOM 691 O O . ASN A 1 86 ? -0.621 -13.019 13.953 1.00 64.00 86 ASN A O 1
ATOM 695 N N . CYS A 1 87 ? -2.825 -12.708 13.816 1.00 63.31 87 CYS A N 1
ATOM 696 C CA . CYS A 1 87 ? -2.758 -11.321 14.278 1.00 63.31 87 CYS A CA 1
ATOM 697 C C . CYS A 1 87 ? -2.483 -11.295 15.783 1.00 63.31 87 CYS A C 1
ATOM 699 O O . CYS A 1 87 ? -3.288 -11.778 16.563 1.00 63.31 87 CYS A O 1
ATOM 701 N N . LYS A 1 88 ? -1.379 -10.689 16.229 1.00 61.62 88 LYS A N 1
ATOM 702 C CA . LYS A 1 88 ? -1.026 -10.655 17.663 1.00 61.62 88 LYS A CA 1
ATOM 703 C C . LYS A 1 88 ? -1.959 -9.792 18.523 1.00 61.62 88 LYS A C 1
ATOM 705 O O . LYS A 1 88 ? -2.022 -10.003 19.727 1.00 61.62 88 LYS A O 1
ATOM 710 N N . LYS A 1 89 ? -2.675 -8.841 17.919 1.00 66.12 89 LYS A N 1
ATOM 711 C CA . LYS A 1 89 ? -3.546 -7.899 18.636 1.00 66.12 89 LYS A CA 1
ATOM 712 C C . LYS A 1 89 ? -4.948 -8.472 18.873 1.00 66.12 89 LYS A C 1
ATOM 714 O O . LYS A 1 89 ? -5.455 -9.136 17.964 1.00 66.12 89 LYS A O 1
ATOM 719 N N . PRO A 1 90 ? -5.552 -8.260 20.057 1.00 65.56 90 PRO A N 1
ATOM 720 C CA . PRO A 1 90 ? -6.884 -8.764 20.394 1.00 65.56 90 PRO A CA 1
ATOM 721 C C . PRO A 1 90 ? -7.982 -8.020 19.622 1.00 65.56 90 PRO A C 1
ATOM 723 O O . PRO A 1 90 ? -7.769 -6.893 19.184 1.00 65.56 90 PRO A O 1
ATOM 726 N N . LYS A 1 91 ? -9.164 -8.640 19.478 1.00 64.31 91 LYS A N 1
ATOM 727 C CA . LYS A 1 91 ? -10.322 -8.069 18.756 1.00 64.31 91 LYS A CA 1
ATOM 728 C C . LYS A 1 91 ? -10.710 -6.673 19.262 1.00 64.31 91 LYS A C 1
ATOM 730 O O . LYS A 1 91 ? -10.977 -5.791 18.459 1.00 64.31 91 LYS A O 1
ATOM 735 N N . GLU A 1 92 ? -10.627 -6.454 20.570 1.00 62.78 92 GLU A N 1
ATOM 736 C CA . GLU A 1 92 ? -10.948 -5.173 21.215 1.00 62.78 92 GLU A CA 1
ATOM 737 C C . GLU A 1 92 ? -10.021 -4.021 20.799 1.00 62.78 92 GLU A C 1
ATOM 739 O O . GLU A 1 92 ? -10.442 -2.867 20.762 1.00 62.78 92 GLU A O 1
ATOM 744 N N . GLU A 1 93 ? -8.755 -4.309 20.471 1.00 64.06 93 GLU A N 1
ATOM 745 C CA . GLU A 1 93 ? -7.846 -3.298 19.911 1.00 64.06 93 GLU A CA 1
ATOM 746 C C . GLU A 1 93 ? -8.145 -3.012 18.438 1.00 64.06 93 GLU A C 1
ATOM 748 O O . GLU A 1 93 ? -7.799 -1.938 17.954 1.00 64.06 93 GLU A O 1
ATOM 753 N N . ILE A 1 94 ? -8.770 -3.958 17.731 1.00 63.12 94 ILE A N 1
ATOM 754 C CA . ILE A 1 94 ? -9.169 -3.794 16.329 1.00 63.12 94 ILE A CA 1
ATOM 755 C C . ILE A 1 94 ? -10.446 -2.958 16.238 1.00 63.12 94 ILE A C 1
ATOM 757 O O . ILE A 1 94 ? -10.508 -2.053 15.419 1.00 63.12 94 ILE A O 1
ATOM 761 N N . ALA A 1 95 ? -11.418 -3.201 17.121 1.00 61.97 95 ALA A N 1
ATOM 762 C CA . ALA A 1 95 ? -12.682 -2.466 17.152 1.00 61.97 95 ALA A CA 1
ATOM 763 C C . ALA A 1 95 ? -12.528 -0.986 17.571 1.00 61.97 95 ALA A C 1
ATOM 765 O O . ALA A 1 95 ? -13.372 -0.153 17.257 1.00 61.97 95 ALA A O 1
ATOM 766 N N . LYS A 1 96 ? -11.448 -0.636 18.282 1.00 62.62 96 LYS A N 1
ATOM 767 C CA . LYS A 1 96 ? -11.155 0.749 18.703 1.00 62.62 96 LYS A CA 1
ATOM 768 C C . LYS A 1 96 ? -10.384 1.574 17.664 1.00 62.62 96 LYS A C 1
ATOM 770 O O . LYS A 1 96 ? -10.130 2.752 17.926 1.00 62.62 96 LYS A O 1
ATOM 775 N N . ALA A 1 97 ? -9.935 0.958 16.572 1.00 59.06 97 ALA A N 1
ATOM 776 C CA . ALA A 1 97 ? -8.986 1.544 15.626 1.00 59.06 97 ALA A CA 1
ATOM 777 C C . ALA A 1 97 ? -9.636 2.113 14.365 1.00 59.06 97 ALA A C 1
ATOM 779 O O . ALA A 1 97 ? -10.645 1.560 13.891 1.00 59.06 97 ALA A O 1
#

Foldseek 3Di:
DPPDDDDDDDDDPVVVVVVVVVVVVVVVVVVVVVVQVVVCVVCVVVVHPVVVQDVGLPDPLNVVLVVVVVVVDPQQLVSLVSDDPPRPDHSVVSSVD